Protein AF-A0A4Q6F5Z1-F1 (afdb_monomer_lite)

Radius of gyration: 18.16 Å; chains: 1; bounding box: 38×36×52 Å

pLDDT: mean 81.55, std 19.36, range [29.95, 94.88]

Structure (mmCIF, N/CA/C/O backbone):
data_AF-A0A4Q6F5Z1-F1
#
_entry.id   AF-A0A4Q6F5Z1-F1
#
loop_
_atom_site.group_PDB
_atom_site.id
_atom_site.type_symbol
_atom_site.label_atom_id
_atom_site.label_alt_id
_atom_site.label_comp_id
_atom_site.label_asym_id
_atom_site.label_entity_id
_atom_site.label_seq_id
_atom_site.pdbx_PDB_ins_code
_atom_site.Cartn_x
_atom_site.Cartn_y
_atom_site.Cartn_z
_atom_site.occupancy
_atom_site.B_iso_or_equiv
_atom_site.auth_seq_id
_atom_site.auth_comp_id
_atom_site.auth_asym_id
_atom_site.auth_atom_id
_atom_site.pdbx_PDB_model_num
ATOM 1 N N . PRO A 1 1 ? 4.877 19.427 0.731 1.00 39.88 1 PRO A N 1
ATOM 2 C CA . PRO A 1 1 ? 3.882 18.389 0.361 1.00 39.88 1 PRO A CA 1
ATOM 3 C C . PRO A 1 1 ? 4.449 16.994 0.656 1.00 39.88 1 PRO A C 1
ATOM 5 O O . PRO A 1 1 ? 5.358 16.555 -0.038 1.00 39.88 1 PRO A O 1
ATOM 8 N N . ARG A 1 2 ? 3.999 16.352 1.742 1.00 43.16 2 ARG A N 1
ATOM 9 C CA . ARG A 1 2 ? 4.424 14.985 2.076 1.00 43.16 2 ARG A CA 1
ATOM 10 C C . ARG A 1 2 ? 3.710 14.026 1.126 1.00 43.16 2 ARG A C 1
ATOM 12 O O . ARG A 1 2 ? 2.489 13.911 1.178 1.00 43.16 2 ARG A O 1
ATOM 19 N N . THR A 1 3 ? 4.476 13.442 0.215 1.00 54.09 3 THR A N 1
ATOM 20 C CA . THR A 1 3 ? 4.062 12.360 -0.678 1.00 54.09 3 THR A CA 1
ATOM 21 C C . THR A 1 3 ? 3.586 11.161 0.137 1.00 54.09 3 THR A C 1
ATOM 23 O O . THR A 1 3 ? 4.003 10.959 1.277 1.00 54.09 3 THR A O 1
ATOM 26 N N . VAL A 1 4 ? 2.684 10.371 -0.439 1.00 62.34 4 VAL A N 1
ATOM 27 C CA . VAL A 1 4 ? 2.289 9.072 0.123 1.00 62.34 4 VAL A CA 1
ATOM 28 C C . VAL A 1 4 ? 3.534 8.196 0.386 1.00 62.34 4 VAL A C 1
ATOM 30 O O . VAL A 1 4 ? 4.429 8.182 -0.462 1.00 62.34 4 VAL A O 1
ATOM 33 N N . PRO A 1 5 ? 3.598 7.418 1.488 1.00 80.69 5 PRO A N 1
ATOM 34 C CA . PRO A 1 5 ? 4.767 6.578 1.798 1.00 80.69 5 PRO A CA 1
ATOM 35 C C . PRO A 1 5 ? 5.076 5.488 0.758 1.00 80.69 5 PRO A C 1
ATOM 37 O O . PRO A 1 5 ? 6.146 4.894 0.788 1.00 80.69 5 PRO A O 1
ATOM 40 N N . ALA A 1 6 ? 4.163 5.225 -0.186 1.00 86.38 6 ALA A N 1
ATOM 41 C CA . ALA A 1 6 ? 4.327 4.191 -1.210 1.00 86.38 6 ALA A CA 1
ATOM 42 C C . ALA A 1 6 ? 5.624 4.361 -2.020 1.00 86.38 6 ALA A C 1
ATOM 44 O O . ALA A 1 6 ? 6.267 3.372 -2.357 1.00 86.38 6 ALA A O 1
ATOM 45 N N . GLY A 1 7 ? 6.035 5.607 -2.288 1.00 89.69 7 GLY A N 1
ATOM 46 C CA . GLY A 1 7 ? 7.296 5.886 -2.978 1.00 89.69 7 GLY A CA 1
ATOM 47 C C . GLY A 1 7 ? 8.529 5.499 -2.158 1.00 89.69 7 GLY A C 1
ATOM 48 O O . GLY A 1 7 ? 9.491 4.981 -2.714 1.00 89.69 7 GLY A O 1
ATOM 49 N N . GLU A 1 8 ? 8.492 5.688 -0.837 1.00 90.81 8 GLU A N 1
ATOM 50 C CA . GLU A 1 8 ? 9.583 5.283 0.057 1.00 90.81 8 GLU A CA 1
ATOM 51 C C . GLU A 1 8 ? 9.705 3.757 0.097 1.00 90.81 8 GLU A C 1
ATOM 53 O O . GLU A 1 8 ? 10.795 3.232 -0.109 1.00 90.81 8 GLU A O 1
ATOM 58 N N . TYR A 1 9 ? 8.588 3.037 0.244 1.00 93.19 9 TYR A N 1
ATOM 59 C CA . TYR A 1 9 ? 8.591 1.570 0.199 1.00 93.19 9 TYR A CA 1
ATOM 60 C C . TYR A 1 9 ? 9.053 1.022 -1.157 1.00 93.19 9 TYR A C 1
ATOM 62 O O . TYR A 1 9 ? 9.746 0.005 -1.203 1.00 93.19 9 TYR A O 1
ATOM 70 N N . ALA A 1 10 ? 8.716 1.697 -2.259 1.00 93.38 10 ALA A N 1
ATOM 71 C CA . ALA A 1 10 ? 9.215 1.342 -3.584 1.00 93.38 10 ALA A CA 1
ATOM 72 C C . ALA A 1 10 ? 10.741 1.490 -3.674 1.00 93.38 10 ALA A C 1
ATOM 74 O O . ALA A 1 10 ? 11.418 0.575 -4.139 1.00 93.38 10 ALA A O 1
ATOM 75 N N . ILE A 1 11 ? 11.292 2.603 -3.177 1.00 92.56 11 ILE A N 1
ATOM 76 C CA . ILE A 1 11 ? 12.742 2.836 -3.132 1.00 92.56 11 ILE A CA 1
ATOM 77 C C . ILE A 1 11 ? 13.429 1.813 -2.223 1.00 92.56 11 ILE A C 1
ATOM 79 O O . ILE A 1 11 ? 14.458 1.267 -2.617 1.00 92.56 11 ILE A O 1
ATOM 83 N N . GLU A 1 12 ? 12.873 1.514 -1.044 1.00 93.50 12 GLU A N 1
ATOM 84 C CA . GLU A 1 12 ? 13.399 0.475 -0.146 1.00 93.50 12 GLU A CA 1
ATOM 85 C C . GLU A 1 12 ? 13.450 -0.880 -0.866 1.00 93.50 12 GLU A C 1
ATOM 87 O O . GLU A 1 12 ? 14.507 -1.509 -0.911 1.00 93.50 12 GLU A O 1
ATOM 92 N N . SER A 1 13 ? 12.357 -1.250 -1.539 1.00 94.06 13 SER A N 1
ATOM 93 C CA . SER A 1 13 ? 12.249 -2.499 -2.301 1.00 94.06 13 SER A CA 1
ATOM 94 C C . SER A 1 13 ? 13.274 -2.591 -3.422 1.00 94.06 13 SER A C 1
ATOM 96 O O . SER A 1 13 ? 13.980 -3.591 -3.552 1.00 94.06 13 SER A O 1
ATOM 98 N N . LEU A 1 14 ? 13.392 -1.536 -4.227 1.00 94.38 14 LEU A N 1
ATOM 99 C CA . LEU A 1 14 ? 14.356 -1.484 -5.322 1.00 94.38 14 LEU A CA 1
ATOM 100 C C . LEU A 1 14 ? 15.798 -1.451 -4.814 1.00 94.38 14 LEU A C 1
ATOM 102 O O . LEU A 1 14 ? 16.684 -1.987 -5.474 1.00 94.38 14 LEU A O 1
ATOM 106 N N . SER A 1 15 ? 16.045 -0.850 -3.652 1.00 93.94 15 SER A N 1
ATOM 107 C CA . SER A 1 15 ? 17.371 -0.825 -3.030 1.00 93.94 15 SER A CA 1
ATOM 108 C C . SER A 1 15 ? 17.758 -2.199 -2.491 1.00 93.94 15 SER A C 1
ATOM 110 O O . SER A 1 15 ? 18.882 -2.638 -2.724 1.00 93.94 15 SER A O 1
ATOM 112 N N . HIS A 1 16 ? 16.824 -2.913 -1.853 1.00 94.19 16 HIS A N 1
ATOM 113 C CA . HIS A 1 16 ? 17.035 -4.294 -1.411 1.00 94.19 16 HIS A CA 1
ATOM 114 C C . HIS A 1 16 ? 17.356 -5.223 -2.591 1.00 94.19 16 HIS A C 1
ATOM 116 O O . HIS A 1 16 ? 18.247 -6.065 -2.507 1.00 94.19 16 HIS A O 1
ATOM 122 N N . LEU A 1 17 ? 16.692 -5.005 -3.729 1.00 92.94 17 LEU A N 1
ATOM 123 C CA . LEU A 1 17 ? 16.939 -5.728 -4.979 1.00 92.94 17 LEU A CA 1
ATOM 124 C C . LEU A 1 17 ? 18.156 -5.220 -5.774 1.00 92.94 17 LEU A C 1
ATOM 126 O O . LEU A 1 17 ? 18.421 -5.736 -6.854 1.00 92.94 17 LEU A O 1
ATOM 130 N N . GLN A 1 18 ? 18.886 -4.217 -5.274 1.00 94.88 18 GLN A N 1
ATOM 131 C CA . GLN A 1 18 ? 20.031 -3.588 -5.954 1.00 94.88 18 GLN A CA 1
ATOM 132 C C . GLN A 1 18 ? 19.695 -2.966 -7.327 1.00 94.88 18 GLN A C 1
ATOM 134 O O . GLN A 1 18 ? 20.570 -2.761 -8.164 1.00 94.88 18 GLN A O 1
ATOM 139 N N . LEU A 1 19 ? 18.427 -2.620 -7.557 1.00 94.19 19 LEU A N 1
ATOM 140 C CA . LEU A 1 19 ? 17.923 -2.027 -8.800 1.00 94.19 19 LEU A CA 1
ATOM 141 C C . LEU A 1 19 ? 17.760 -0.504 -8.726 1.00 94.19 19 LEU A C 1
ATOM 143 O O . LEU A 1 19 ? 17.599 0.138 -9.765 1.00 94.19 19 LEU A O 1
ATOM 147 N N . ASN A 1 20 ? 17.778 0.084 -7.524 1.00 92.38 20 ASN A N 1
ATOM 148 C CA . ASN A 1 20 ? 17.482 1.507 -7.335 1.00 92.38 20 ASN A CA 1
ATOM 149 C C . ASN A 1 20 ? 18.384 2.408 -8.185 1.00 92.38 20 ASN A C 1
ATOM 151 O O . ASN A 1 20 ? 17.874 3.210 -8.958 1.00 92.38 20 ASN A O 1
ATOM 155 N N . GLU A 1 21 ? 19.707 2.243 -8.102 1.00 92.69 21 GLU A N 1
ATOM 156 C CA . GLU A 1 21 ? 20.643 3.101 -8.842 1.00 92.69 21 GLU A CA 1
ATOM 157 C C . GLU A 1 21 ? 20.528 2.918 -10.362 1.00 92.69 21 GLU A C 1
ATOM 159 O O . GLU A 1 21 ? 20.595 3.894 -11.106 1.00 92.69 21 GLU A O 1
ATOM 164 N N . THR A 1 22 ? 20.261 1.697 -10.832 1.00 94.50 22 THR A N 1
ATOM 165 C CA . THR A 1 22 ? 20.069 1.402 -12.261 1.00 94.50 22 THR A CA 1
ATOM 166 C C . THR A 1 22 ? 18.793 2.029 -12.824 1.00 94.50 22 THR A C 1
ATOM 168 O O . THR A 1 22 ? 18.765 2.456 -13.978 1.00 94.50 22 THR A O 1
ATOM 171 N N . LEU A 1 23 ? 17.719 2.079 -12.031 1.00 93.19 23 LEU A N 1
ATOM 172 C CA . LEU A 1 23 ? 16.404 2.540 -12.486 1.00 93.19 23 LEU A CA 1
ATOM 173 C C . LEU A 1 23 ? 16.106 3.998 -12.131 1.00 93.19 23 LEU A C 1
ATOM 175 O O . LEU A 1 23 ? 15.158 4.563 -12.674 1.00 93.19 23 LEU A O 1
ATOM 179 N N . LYS A 1 24 ? 16.923 4.632 -11.286 1.00 91.19 24 LYS A N 1
ATOM 180 C CA . LYS A 1 24 ? 16.701 5.985 -10.756 1.00 91.19 24 LYS A CA 1
ATOM 181 C C . LYS A 1 24 ? 16.396 7.030 -11.824 1.00 91.19 24 LYS A C 1
ATOM 183 O O . LYS A 1 24 ? 15.488 7.837 -11.653 1.00 91.19 24 LYS A O 1
ATOM 188 N N . ALA A 1 25 ? 17.123 6.993 -12.941 1.00 94.06 25 ALA A N 1
ATOM 189 C CA . ALA A 1 25 ? 16.940 7.928 -14.052 1.00 94.06 25 ALA A CA 1
ATOM 190 C C . ALA A 1 25 ? 15.600 7.750 -14.795 1.00 94.06 25 ALA A C 1
ATOM 192 O O . ALA A 1 25 ? 15.191 8.639 -15.536 1.00 94.06 25 ALA A O 1
ATOM 193 N N . LYS A 1 26 ? 14.916 6.615 -14.602 1.00 94.12 26 LYS A N 1
ATOM 194 C CA . LYS A 1 26 ? 13.621 6.292 -15.217 1.00 94.12 26 LYS A CA 1
ATOM 195 C C . LYS A 1 26 ? 12.429 6.611 -14.310 1.00 94.12 26 LYS A C 1
ATOM 197 O O . LYS A 1 26 ? 11.287 6.430 -14.724 1.00 94.12 26 LYS A O 1
ATOM 202 N N . PHE A 1 27 ? 12.660 7.039 -13.069 1.00 92.56 27 PHE A N 1
ATOM 203 C CA . PHE A 1 27 ? 11.571 7.290 -12.130 1.00 92.56 27 PHE A CA 1
ATOM 204 C C . PHE A 1 27 ? 10.802 8.559 -12.485 1.00 92.56 27 PHE A C 1
ATOM 206 O O . PHE A 1 27 ? 11.356 9.654 -12.548 1.00 92.56 27 PHE A O 1
ATOM 213 N N . ILE A 1 28 ? 9.487 8.413 -12.615 1.00 93.00 28 ILE A N 1
ATOM 214 C CA . ILE A 1 28 ? 8.544 9.526 -12.645 1.00 93.00 28 ILE A CA 1
ATOM 215 C C . ILE A 1 28 ? 7.870 9.578 -11.276 1.00 93.00 28 ILE A C 1
ATOM 217 O O . ILE A 1 28 ? 7.098 8.691 -10.910 1.00 93.00 28 ILE A O 1
ATOM 221 N N . LEU A 1 29 ? 8.183 10.616 -10.497 1.00 91.75 29 LEU A N 1
ATOM 222 C CA . LEU A 1 29 ? 7.597 10.804 -9.173 1.00 91.75 29 LEU A CA 1
ATOM 223 C C . LEU A 1 29 ? 6.175 11.357 -9.297 1.00 91.75 29 LEU A C 1
ATOM 225 O O . LEU A 1 29 ? 5.931 12.368 -9.956 1.00 91.75 29 LEU A O 1
ATOM 229 N N . ALA A 1 30 ? 5.237 10.699 -8.625 1.00 90.69 30 ALA A N 1
ATOM 230 C CA . ALA A 1 30 ? 3.846 11.115 -8.531 1.00 90.69 30 ALA A CA 1
ATOM 231 C C . ALA A 1 30 ? 3.539 11.673 -7.134 1.00 90.69 30 ALA A C 1
ATOM 233 O O . ALA A 1 30 ? 4.197 11.345 -6.147 1.00 90.69 30 ALA A O 1
ATOM 234 N N . LYS A 1 31 ? 2.507 12.512 -7.037 1.00 89.12 31 LYS A N 1
ATOM 235 C CA . LYS A 1 31 ? 2.075 13.129 -5.776 1.00 89.12 31 LYS A CA 1
ATOM 236 C C . LYS A 1 31 ? 1.400 12.127 -4.828 1.00 89.12 31 LYS A C 1
ATOM 238 O O . LYS A 1 31 ? 1.505 12.263 -3.611 1.00 89.12 31 LYS A O 1
ATOM 243 N N . ASP A 1 32 ? 0.692 11.146 -5.390 1.00 90.19 32 ASP A N 1
ATOM 244 C CA . ASP A 1 32 ? -0.059 10.109 -4.686 1.00 90.19 32 ASP A CA 1
ATOM 245 C C . ASP A 1 32 ? -0.244 8.856 -5.564 1.00 90.19 32 ASP A C 1
ATOM 247 O O . ASP A 1 32 ? 0.034 8.872 -6.766 1.00 90.19 32 ASP A O 1
ATOM 251 N N . VAL A 1 33 ? -0.728 7.762 -4.963 1.00 91.00 33 VAL A N 1
ATOM 252 C CA . VAL A 1 33 ? -0.908 6.473 -5.653 1.00 91.00 33 VAL A CA 1
ATOM 253 C C . VAL A 1 33 ? -1.961 6.544 -6.766 1.00 91.00 33 VAL A C 1
ATOM 255 O O . VAL A 1 33 ? -1.853 5.851 -7.776 1.00 91.00 33 VAL A O 1
ATOM 258 N N . ARG A 1 34 ? -2.961 7.426 -6.652 1.00 90.81 34 ARG A N 1
ATOM 259 C CA . ARG A 1 34 ? -3.982 7.577 -7.701 1.00 90.81 34 ARG A CA 1
ATOM 260 C C . ARG A 1 34 ? -3.391 8.190 -8.961 1.00 90.81 34 ARG A C 1
ATOM 262 O O . ARG A 1 34 ? -3.788 7.812 -10.060 1.00 90.81 34 ARG A O 1
ATOM 269 N N . GLN A 1 35 ? -2.442 9.111 -8.817 1.00 92.50 35 GLN A N 1
ATOM 270 C CA . GLN A 1 35 ? -1.713 9.644 -9.961 1.00 92.50 35 GLN A CA 1
ATOM 271 C C . GLN A 1 35 ? -0.836 8.569 -10.618 1.00 92.50 35 GLN A C 1
ATOM 273 O O . GLN A 1 35 ? -0.821 8.499 -11.843 1.00 92.50 35 GLN A O 1
ATOM 278 N N . VAL A 1 36 ? -0.198 7.687 -9.837 1.00 94.38 36 VAL A N 1
ATOM 279 C CA . VAL A 1 36 ? 0.525 6.522 -10.389 1.00 94.38 36 VAL A CA 1
ATOM 280 C C . VAL A 1 36 ? -0.412 5.651 -11.228 1.00 94.38 36 VAL A C 1
ATOM 282 O O . VAL A 1 36 ? -0.114 5.370 -12.387 1.00 94.38 36 VAL A O 1
ATOM 285 N N . LEU A 1 37 ? -1.577 5.281 -10.684 1.00 94.12 37 LEU A N 1
ATOM 286 C CA . LEU A 1 37 ? -2.577 4.492 -11.410 1.00 94.12 37 LEU A CA 1
ATOM 287 C C . LEU A 1 37 ? -3.058 5.196 -12.686 1.00 94.12 37 LEU A C 1
ATOM 289 O O . LEU A 1 37 ? -3.200 4.549 -13.720 1.00 94.12 37 LEU A O 1
ATOM 293 N N . SER A 1 38 ? -3.251 6.518 -12.644 1.00 93.12 38 SER A N 1
ATOM 294 C CA . SER A 1 38 ? -3.613 7.295 -13.833 1.00 93.12 38 SER A CA 1
ATOM 295 C C . SER A 1 38 ? -2.530 7.254 -14.911 1.00 93.12 38 SER A C 1
ATOM 297 O O . SER A 1 38 ? -2.879 7.191 -16.087 1.00 93.12 38 SER A O 1
ATOM 299 N N . TYR A 1 39 ? -1.247 7.314 -14.546 1.00 94.44 39 TYR A N 1
ATOM 300 C CA . TYR A 1 39 ? -0.152 7.234 -15.515 1.00 94.44 39 TYR A CA 1
ATOM 301 C C . TYR A 1 39 ? -0.084 5.850 -16.160 1.00 94.44 39 TYR A C 1
ATOM 303 O O . TYR A 1 39 ? 0.010 5.748 -17.382 1.00 94.44 39 TYR A O 1
ATOM 311 N N . VAL A 1 40 ? -0.222 4.789 -15.357 1.00 94.62 40 VAL A N 1
ATOM 312 C CA . VAL A 1 40 ? -0.260 3.403 -15.852 1.00 94.62 40 VAL A CA 1
ATOM 313 C C . VAL A 1 40 ? -1.454 3.195 -16.786 1.00 94.62 40 VAL A C 1
ATOM 315 O O . VAL A 1 40 ? -1.291 2.701 -17.897 1.00 94.62 40 VAL A O 1
ATOM 318 N N . ALA A 1 41 ? -2.654 3.620 -16.381 1.00 91.69 41 ALA A N 1
ATOM 319 C CA . ALA A 1 41 ? -3.873 3.439 -17.172 1.00 91.69 41 ALA A CA 1
ATOM 320 C C . ALA A 1 41 ? -3.847 4.194 -18.514 1.00 91.69 41 ALA A C 1
ATOM 322 O O . ALA A 1 41 ? -4.505 3.781 -19.467 1.00 91.69 41 ALA A O 1
ATOM 323 N N . ARG A 1 42 ? -3.092 5.296 -18.595 1.00 92.69 42 ARG A N 1
ATOM 324 C CA . ARG A 1 42 ? -2.889 6.073 -19.828 1.00 92.69 42 ARG A CA 1
ATOM 325 C C . ARG A 1 42 ? -1.704 5.592 -20.666 1.00 92.69 42 ARG A C 1
ATOM 327 O O . ARG A 1 42 ? -1.495 6.126 -21.750 1.00 92.69 42 ARG A O 1
ATOM 334 N N . GLY A 1 43 ? -0.934 4.617 -20.181 1.00 92.50 43 GLY A N 1
ATOM 335 C CA . GLY A 1 43 ? 0.293 4.160 -20.834 1.00 92.50 43 GLY A CA 1
ATOM 336 C C . GLY A 1 43 ? 1.415 5.203 -20.832 1.00 92.50 43 GLY A C 1
ATOM 337 O O . GLY A 1 43 ? 2.333 5.105 -21.637 1.00 92.50 43 GLY A O 1
ATOM 338 N N . GLU A 1 44 ? 1.348 6.203 -19.947 1.00 94.19 44 GLU A N 1
ATOM 339 C CA . GLU A 1 44 ? 2.408 7.209 -19.779 1.00 94.19 44 GLU A CA 1
ATOM 340 C C . GLU A 1 44 ? 3.642 6.608 -19.080 1.00 94.19 44 GLU A C 1
ATOM 342 O O . GLU A 1 44 ? 4.751 7.119 -19.220 1.00 94.19 44 GLU A O 1
ATOM 347 N N . VAL A 1 45 ? 3.450 5.510 -18.339 1.00 94.69 45 VAL A N 1
ATOM 348 C CA . VAL A 1 45 ? 4.511 4.713 -17.711 1.00 94.69 45 VAL A CA 1
ATOM 349 C C . VAL A 1 45 ? 4.266 3.224 -17.931 1.00 94.69 45 VAL A C 1
ATOM 351 O O . VAL A 1 45 ? 3.120 2.778 -17.993 1.00 94.69 45 VAL A O 1
ATOM 354 N N . GLU A 1 46 ? 5.343 2.442 -17.999 1.00 93.50 46 GLU A N 1
ATOM 355 C CA . GLU A 1 46 ? 5.271 0.987 -18.196 1.00 93.50 46 GLU A CA 1
ATOM 356 C C . GLU A 1 46 ? 4.783 0.242 -16.942 1.00 93.50 46 GLU A C 1
ATOM 358 O O . GLU A 1 46 ? 4.087 -0.768 -17.040 1.00 93.50 46 GLU A O 1
ATOM 363 N N . ALA A 1 47 ? 5.145 0.735 -15.754 1.00 94.38 47 ALA A N 1
ATOM 364 C CA . ALA A 1 47 ? 4.769 0.156 -14.469 1.00 94.38 47 ALA A CA 1
ATOM 365 C C . ALA A 1 47 ? 4.747 1.226 -13.369 1.00 94.38 47 ALA A C 1
ATOM 367 O O . ALA A 1 47 ? 5.393 2.269 -13.479 1.00 94.38 47 ALA A O 1
ATOM 368 N N . GLY A 1 48 ? 4.015 0.952 -12.289 1.00 94.50 48 GLY A N 1
ATOM 369 C CA . GLY A 1 48 ? 3.902 1.843 -11.141 1.00 94.50 48 GLY A CA 1
ATOM 370 C C . GLY A 1 48 ? 3.809 1.073 -9.828 1.00 94.50 48 GLY A C 1
ATOM 371 O O . GLY A 1 48 ? 3.241 -0.015 -9.776 1.00 94.50 48 GLY A O 1
ATOM 372 N N . PHE A 1 49 ? 4.360 1.657 -8.766 1.00 94.56 49 PHE A N 1
ATOM 373 C CA . PHE A 1 49 ? 4.289 1.115 -7.411 1.00 94.56 49 PHE A CA 1
ATOM 374 C C . PHE A 1 49 ? 3.053 1.654 -6.691 1.00 94.56 49 PHE A C 1
ATOM 376 O O . PHE A 1 49 ? 2.877 2.868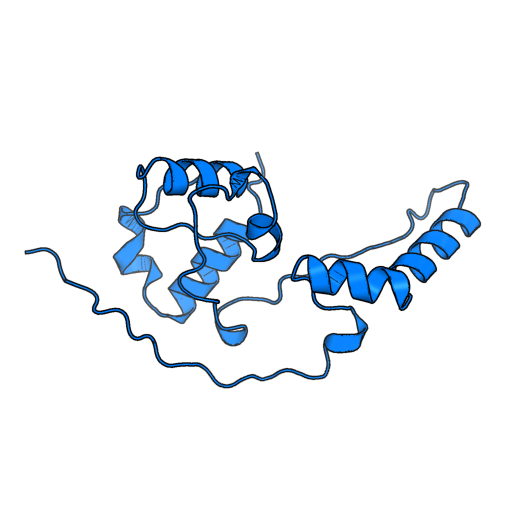 -6.567 1.00 94.56 49 PHE A O 1
ATOM 383 N N . VAL A 1 50 ? 2.197 0.749 -6.221 1.00 94.19 50 VAL A N 1
ATOM 384 C CA . VAL A 1 50 ? 0.911 1.055 -5.577 1.00 94.19 50 VAL A CA 1
ATOM 385 C C . VAL A 1 50 ? 0.671 0.089 -4.417 1.00 94.19 50 VAL A C 1
ATOM 387 O O . VAL A 1 50 ? 1.290 -0.977 -4.373 1.00 94.19 50 VAL A O 1
ATOM 390 N N . TYR A 1 51 ? -0.232 0.411 -3.487 1.00 92.12 51 TYR A N 1
ATOM 391 C CA . TYR A 1 51 ? -0.682 -0.599 -2.530 1.00 92.12 51 TYR A CA 1
ATOM 392 C C . TYR A 1 51 ? -1.721 -1.514 -3.174 1.00 92.12 51 TYR A C 1
ATOM 394 O O . TYR A 1 51 ? -2.520 -1.094 -4.009 1.00 92.12 51 TYR A O 1
ATOM 402 N N . LYS A 1 52 ? -1.774 -2.768 -2.721 1.00 90.19 52 LYS A N 1
ATOM 403 C CA . LYS A 1 52 ? -2.780 -3.735 -3.179 1.00 90.19 52 LYS A CA 1
ATOM 404 C C . LYS A 1 52 ? -4.212 -3.234 -2.977 1.00 90.19 52 LYS A C 1
ATOM 406 O O . LYS A 1 52 ? -5.057 -3.442 -3.836 1.00 90.19 52 LYS A O 1
ATOM 411 N N . SER A 1 53 ? -4.468 -2.524 -1.881 1.00 88.25 53 SER A N 1
ATOM 412 C CA . SER A 1 53 ? -5.771 -1.919 -1.591 1.00 88.25 53 SER A CA 1
ATOM 413 C C . SER A 1 53 ? -6.176 -0.833 -2.591 1.00 88.25 53 SER A C 1
ATOM 415 O O . SER A 1 53 ? -7.368 -0.648 -2.834 1.00 88.25 53 SER A O 1
ATOM 417 N N . ASP A 1 54 ? -5.218 -0.145 -3.220 1.00 89.81 54 ASP A N 1
ATOM 418 C CA . ASP A 1 54 ? -5.509 0.876 -4.231 1.00 89.81 54 ASP A CA 1
ATOM 419 C C . ASP A 1 54 ? -6.032 0.261 -5.538 1.00 89.81 54 ASP A C 1
ATOM 421 O O . ASP A 1 54 ? -6.757 0.928 -6.283 1.00 89.81 54 ASP A O 1
ATOM 425 N N . MET A 1 55 ? -5.740 -1.022 -5.783 1.00 90.50 55 MET A N 1
ATOM 426 C CA . MET A 1 55 ? -6.224 -1.762 -6.953 1.00 90.50 55 MET A CA 1
ATOM 427 C C . MET A 1 55 ? -7.729 -2.057 -6.909 1.00 90.50 55 MET A C 1
ATOM 429 O O . MET A 1 55 ? -8.330 -2.303 -7.949 1.00 90.50 55 MET A O 1
ATOM 433 N N . GLU A 1 56 ? -8.357 -1.955 -5.736 1.00 86.44 56 GLU A N 1
ATOM 434 C CA . GLU A 1 56 ? -9.815 -2.069 -5.570 1.00 86.44 56 GLU A CA 1
ATOM 435 C C . GLU A 1 56 ? -10.551 -0.749 -5.867 1.00 86.44 56 GLU A C 1
ATOM 437 O O . GLU A 1 56 ? -11.783 -0.681 -5.852 1.00 86.44 56 GLU A O 1
ATOM 442 N N . SER A 1 57 ? -9.814 0.340 -6.105 1.00 85.00 57 SER A N 1
ATOM 443 C CA . SER A 1 57 ? -10.398 1.651 -6.374 1.00 85.00 57 SER A CA 1
ATOM 444 C C . SER A 1 57 ? -10.763 1.832 -7.850 1.00 85.00 57 SER A C 1
ATOM 446 O O . SER A 1 57 ? -10.149 1.262 -8.748 1.00 85.00 57 SER A O 1
ATOM 448 N N . ALA A 1 58 ? -11.710 2.733 -8.134 1.00 84.38 58 ALA A N 1
ATOM 449 C CA . ALA A 1 58 ? -12.057 3.098 -9.511 1.00 84.38 58 ALA A CA 1
ATOM 450 C C . ALA A 1 58 ? -10.862 3.661 -10.310 1.00 84.38 58 ALA A C 1
ATOM 452 O O . ALA A 1 58 ? -10.858 3.585 -11.538 1.00 84.38 58 ALA A O 1
ATOM 453 N N . ALA A 1 59 ? -9.846 4.203 -9.624 1.00 83.69 59 ALA A N 1
ATOM 454 C CA . ALA A 1 59 ? -8.632 4.717 -10.253 1.00 83.69 59 ALA A CA 1
ATOM 455 C C . ALA A 1 59 ? -7.771 3.605 -10.872 1.00 83.69 59 ALA A C 1
ATOM 457 O O . ALA A 1 59 ? -6.984 3.890 -11.767 1.00 83.69 59 ALA A O 1
ATOM 458 N N . ALA A 1 60 ? -7.940 2.352 -10.442 1.00 87.88 60 ALA A N 1
ATOM 459 C CA . ALA A 1 60 ? -7.211 1.208 -10.976 1.00 87.88 60 ALA A CA 1
ATOM 460 C C . ALA A 1 60 ? -7.817 0.642 -12.269 1.00 87.88 60 ALA A C 1
ATOM 462 O O . ALA A 1 60 ? -7.289 -0.316 -12.835 1.00 87.88 60 ALA A O 1
ATOM 463 N N . LYS A 1 61 ? -8.920 1.215 -12.771 1.00 89.62 61 LYS A N 1
ATOM 464 C CA . LYS A 1 61 ? -9.527 0.781 -14.032 1.00 89.62 61 LYS A CA 1
ATOM 465 C C . LYS A 1 61 ? -8.522 0.942 -15.179 1.00 89.62 61 LYS A C 1
ATOM 467 O O . LYS A 1 61 ? -8.127 2.055 -15.507 1.00 89.62 61 LYS A O 1
ATOM 472 N N . GLY A 1 62 ? -8.157 -0.173 -15.809 1.00 87.38 62 GLY A N 1
ATOM 473 C CA . GLY A 1 62 ? -7.147 -0.209 -16.875 1.00 87.38 62 GLY A CA 1
ATOM 474 C C . GLY A 1 62 ? -5.729 -0.531 -16.392 1.00 87.38 62 GLY A C 1
ATOM 475 O O . GLY A 1 62 ? -4.836 -0.668 -17.220 1.00 87.38 62 GLY A O 1
ATOM 476 N N . ALA A 1 63 ? -5.524 -0.713 -15.087 1.00 92.50 63 ALA A N 1
ATOM 477 C CA . ALA A 1 63 ? -4.302 -1.261 -14.512 1.00 92.50 63 ALA A CA 1
ATOM 478 C C . ALA A 1 63 ? -4.520 -2.719 -14.072 1.00 92.50 63 ALA A C 1
ATOM 480 O O . ALA A 1 63 ? -5.643 -3.152 -13.805 1.00 92.50 63 ALA A O 1
ATOM 481 N N . LYS A 1 64 ? -3.432 -3.484 -13.976 1.00 93.38 64 LYS A N 1
ATOM 482 C CA . LYS A 1 64 ? -3.425 -4.845 -13.424 1.00 93.38 64 LYS A CA 1
ATOM 483 C C . LYS A 1 64 ? -2.194 -5.046 -12.550 1.00 93.38 64 LYS A C 1
ATOM 485 O O . LYS A 1 64 ? -1.152 -4.451 -12.813 1.00 93.38 64 LYS A O 1
ATOM 490 N N . ILE A 1 65 ? -2.314 -5.907 -11.545 1.00 92.50 65 ILE A N 1
ATOM 491 C CA . ILE A 1 65 ? -1.167 -6.338 -10.742 1.00 92.50 65 ILE A CA 1
ATOM 492 C C . ILE A 1 65 ? -0.317 -7.270 -11.609 1.00 92.50 65 ILE A C 1
ATOM 494 O O . ILE A 1 65 ? -0.844 -8.225 -12.182 1.00 92.50 65 ILE A O 1
ATOM 498 N N . ILE A 1 66 ? 0.976 -6.971 -11.723 1.00 94.12 66 ILE A N 1
ATOM 499 C CA . ILE A 1 66 ? 1.949 -7.820 -12.427 1.00 94.12 66 ILE A CA 1
ATOM 500 C C . ILE A 1 66 ? 2.880 -8.566 -11.470 1.00 94.12 66 ILE A C 1
ATOM 502 O O . ILE A 1 66 ? 3.382 -9.615 -11.847 1.00 94.12 66 ILE A O 1
ATOM 506 N N . GLU A 1 67 ? 3.081 -8.042 -10.257 1.00 91.56 67 GLU A N 1
ATOM 507 C CA . GLU A 1 67 ? 3.964 -8.601 -9.232 1.00 91.56 67 GLU A CA 1
ATOM 508 C C . GLU A 1 67 ? 3.521 -8.094 -7.847 1.00 91.56 67 GLU A C 1
ATOM 510 O O . GLU A 1 67 ? 3.163 -6.920 -7.708 1.00 91.56 67 GLU A O 1
ATOM 515 N N . ASP A 1 68 ? 3.558 -8.962 -6.832 1.00 91.50 68 ASP A N 1
ATOM 516 C CA . ASP A 1 68 ? 3.455 -8.577 -5.418 1.00 91.50 68 ASP A CA 1
ATOM 517 C C . ASP A 1 68 ? 4.883 -8.457 -4.854 1.00 91.50 68 ASP A C 1
ATOM 519 O O . ASP A 1 68 ? 5.700 -9.356 -5.036 1.00 91.50 68 ASP A O 1
ATOM 523 N N . ILE A 1 69 ? 5.206 -7.367 -4.151 1.00 90.94 69 ILE A N 1
ATOM 524 C CA . ILE A 1 69 ? 6.556 -7.188 -3.596 1.00 90.94 69 ILE A CA 1
ATOM 525 C C . ILE A 1 69 ? 6.727 -8.054 -2.336 1.00 90.94 69 ILE A C 1
ATOM 527 O O . ILE A 1 69 ? 5.913 -7.939 -1.412 1.00 90.94 69 ILE A O 1
ATOM 531 N N . PRO A 1 70 ? 7.785 -8.887 -2.259 1.00 88.31 70 PRO A N 1
ATOM 532 C CA . PRO A 1 70 ? 8.096 -9.654 -1.058 1.00 88.31 70 PRO A CA 1
ATOM 533 C C . PRO A 1 70 ? 8.306 -8.763 0.173 1.00 88.31 70 PRO A C 1
ATOM 535 O O . PRO A 1 70 ? 8.923 -7.699 0.095 1.00 88.31 70 PRO A O 1
ATOM 538 N N . ARG A 1 71 ? 7.807 -9.208 1.333 1.00 86.75 71 ARG A N 1
ATOM 539 C CA . ARG A 1 71 ? 7.780 -8.412 2.576 1.00 86.75 71 ARG A CA 1
ATOM 540 C C . ARG A 1 71 ? 9.180 -8.093 3.096 1.00 86.75 71 ARG A C 1
ATOM 542 O O . ARG A 1 71 ? 9.359 -7.100 3.783 1.00 86.75 71 ARG A O 1
ATOM 549 N N . GLU A 1 72 ? 10.147 -8.946 2.807 1.00 89.00 72 GLU A N 1
ATOM 550 C CA . GLU A 1 72 ? 11.553 -8.784 3.160 1.00 89.00 72 GLU A CA 1
ATOM 551 C C . GLU A 1 72 ? 12.218 -7.611 2.430 1.00 89.00 72 GLU A C 1
ATOM 553 O O . GLU A 1 72 ? 13.207 -7.076 2.922 1.00 89.00 72 GLU A O 1
ATOM 558 N N . ASN A 1 73 ? 11.654 -7.165 1.302 1.00 90.81 73 ASN A N 1
ATOM 559 C CA . ASN A 1 73 ? 12.259 -6.117 0.486 1.00 90.81 73 ASN A CA 1
ATOM 560 C C . ASN A 1 73 ? 11.989 -4.704 1.025 1.00 90.81 73 ASN A C 1
ATOM 562 O O . ASN A 1 73 ? 12.647 -3.759 0.604 1.00 90.81 73 ASN A O 1
ATOM 566 N N . HIS A 1 74 ? 11.042 -4.526 1.946 1.00 90.94 74 HIS A N 1
ATOM 567 C CA . HIS A 1 74 ? 10.713 -3.214 2.498 1.00 90.94 74 HIS A CA 1
ATOM 568 C C . HIS A 1 74 ? 10.253 -3.307 3.949 1.00 90.94 74 HIS A C 1
ATOM 570 O O . HIS A 1 74 ? 9.866 -4.366 4.448 1.00 90.94 74 HIS A O 1
ATOM 576 N N . LYS A 1 75 ? 10.239 -2.176 4.658 1.00 89.31 75 LYS A N 1
ATOM 577 C CA . LYS A 1 75 ? 9.664 -2.152 6.007 1.00 89.31 75 LYS A CA 1
ATOM 578 C C . LYS A 1 75 ? 8.174 -2.521 5.976 1.00 89.31 75 LYS A C 1
ATOM 580 O O . LYS A 1 75 ? 7.484 -2.223 4.998 1.00 89.31 75 LYS A O 1
ATOM 585 N N . PRO A 1 76 ? 7.633 -3.123 7.051 1.00 88.31 76 PRO A N 1
ATOM 586 C CA . PRO A 1 76 ? 6.205 -3.392 7.144 1.00 88.31 76 PRO A CA 1
ATOM 587 C C . PRO A 1 76 ? 5.363 -2.134 6.883 1.00 88.31 76 PRO A C 1
ATOM 589 O O . PRO A 1 76 ? 5.620 -1.069 7.445 1.00 88.31 76 PRO A O 1
ATOM 592 N N . ILE A 1 77 ? 4.341 -2.277 6.038 1.00 88.06 77 ILE A N 1
ATOM 593 C CA . ILE A 1 77 ? 3.360 -1.224 5.770 1.00 88.06 77 ILE A CA 1
ATOM 594 C C . ILE A 1 77 ? 2.284 -1.324 6.854 1.00 88.06 77 ILE A C 1
ATOM 596 O O . ILE A 1 77 ? 1.469 -2.250 6.846 1.00 88.06 77 ILE A O 1
ATOM 600 N N . GLU A 1 78 ? 2.312 -0.406 7.820 1.00 86.88 78 GLU A N 1
ATOM 601 C CA . GLU A 1 78 ? 1.456 -0.450 9.009 1.00 86.88 78 GLU A CA 1
ATOM 602 C C . GLU A 1 78 ? 0.541 0.775 9.101 1.00 86.88 78 GLU A C 1
ATOM 604 O O . GLU A 1 78 ? 0.981 1.917 8.982 1.00 86.88 78 GLU A O 1
ATOM 609 N N . TYR A 1 79 ? -0.746 0.526 9.358 1.00 83.69 79 TYR A N 1
ATOM 610 C CA . TYR A 1 79 ? -1.756 1.559 9.578 1.00 83.69 79 TYR A CA 1
ATOM 611 C C . TYR A 1 79 ? -2.246 1.478 11.024 1.00 83.69 79 TYR A C 1
ATOM 613 O O . TYR A 1 79 ? -2.864 0.490 11.423 1.00 83.69 79 TYR A O 1
ATOM 621 N N . PHE A 1 80 ? -1.955 2.510 11.815 1.00 85.44 80 PHE A N 1
ATOM 622 C CA . PHE A 1 80 ? -2.308 2.567 13.234 1.00 85.44 80 PHE A CA 1
ATOM 623 C C . PHE A 1 80 ? -3.647 3.278 13.450 1.00 85.44 80 PHE A C 1
ATOM 625 O O . PHE A 1 80 ? -3.915 4.322 12.855 1.00 85.44 80 PHE A O 1
ATOM 632 N N . LEU A 1 81 ? -4.470 2.727 14.343 1.00 84.94 81 LEU A N 1
ATOM 633 C CA . LEU A 1 81 ? -5.732 3.311 14.791 1.00 84.94 81 LEU A CA 1
ATOM 634 C C . LEU A 1 81 ? -5.638 3.580 16.294 1.00 84.94 81 LEU A C 1
ATOM 636 O O . LEU A 1 81 ? -5.374 2.663 17.065 1.00 84.94 81 LEU A O 1
ATOM 640 N N . SER A 1 82 ? -5.885 4.824 16.706 1.00 86.56 82 SER A N 1
ATOM 641 C CA . SER A 1 82 ? -5.809 5.234 18.112 1.00 86.56 82 SER A CA 1
ATOM 642 C C . SER A 1 82 ? -6.917 6.219 18.461 1.00 86.56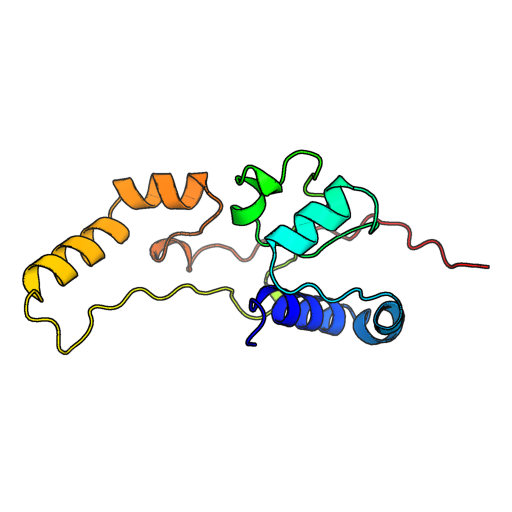 82 SER A C 1
ATOM 644 O O . SER A 1 82 ? -7.288 7.076 17.656 1.00 86.56 82 SER A O 1
ATOM 646 N N . ALA A 1 83 ? -7.430 6.133 19.688 1.00 90.50 83 ALA A N 1
ATOM 647 C CA . ALA A 1 83 ? -8.331 7.143 20.226 1.00 90.50 83 ALA A CA 1
ATOM 648 C C . ALA A 1 83 ? -7.540 8.416 20.560 1.00 90.50 83 ALA A C 1
ATOM 650 O O . ALA A 1 83 ? -6.474 8.359 21.170 1.00 90.50 83 ALA A O 1
ATOM 651 N N . ILE A 1 84 ? -8.075 9.580 20.186 1.00 92.19 84 ILE A N 1
ATOM 652 C CA . ILE A 1 84 ? -7.459 10.866 20.528 1.00 92.19 84 ILE A CA 1
ATOM 653 C C . ILE A 1 84 ? -7.639 11.107 22.030 1.00 92.19 84 ILE A C 1
ATOM 655 O O . ILE A 1 84 ? -8.772 11.165 22.516 1.00 92.19 84 ILE A O 1
ATOM 659 N N . ALA A 1 85 ? -6.534 11.296 22.756 1.00 88.19 85 ALA A N 1
ATOM 660 C CA . ALA A 1 85 ? -6.532 11.454 24.214 1.00 88.19 85 ALA A CA 1
ATOM 661 C C . ALA A 1 85 ? -7.470 12.575 24.708 1.00 88.19 85 ALA A C 1
ATOM 663 O O . ALA A 1 85 ? -8.180 12.401 25.691 1.00 88.19 85 ALA A O 1
ATOM 664 N N . GLY A 1 86 ? -7.543 13.696 23.983 1.00 90.94 86 GLY A N 1
ATOM 665 C CA . GLY A 1 86 ? -8.412 14.834 24.314 1.00 90.94 86 GLY A CA 1
ATOM 666 C C . GLY A 1 86 ? -9.884 14.692 23.902 1.00 90.94 86 GLY A C 1
ATOM 667 O O . GLY A 1 86 ? -10.648 15.648 24.034 1.00 90.94 86 GLY A O 1
ATOM 668 N N . SER A 1 87 ? -10.312 13.549 23.357 1.00 90.62 87 SER A N 1
ATOM 669 C CA . SER A 1 87 ? -11.701 13.381 22.918 1.00 90.62 87 SER A CA 1
ATOM 670 C C . SER A 1 87 ? -12.661 13.379 24.108 1.00 90.62 87 SER A C 1
ATOM 672 O O . SER A 1 87 ? -12.491 12.616 25.055 1.00 90.62 87 SER A O 1
ATOM 674 N N . LYS A 1 88 ? -13.739 14.167 24.019 1.00 94.31 88 LYS A N 1
ATOM 675 C CA . LYS A 1 88 ? -14.862 14.129 24.976 1.00 94.31 88 LYS A CA 1
ATOM 676 C C . LYS A 1 88 ? -15.733 12.873 24.829 1.00 94.31 88 LYS A C 1
ATOM 678 O O . LYS A 1 88 ? -16.663 12.675 25.598 1.00 94.31 88 LYS A O 1
ATOM 683 N N . GLN A 1 89 ? -15.468 12.042 23.820 1.00 94.75 89 GLN A N 1
ATOM 684 C CA . GLN A 1 89 ? -16.251 10.851 23.484 1.00 94.75 89 GLN A CA 1
ATOM 685 C C . GLN A 1 89 ? -15.394 9.578 23.574 1.00 94.75 89 GLN A C 1
ATOM 687 O O . GLN A 1 89 ? -15.427 8.742 22.669 1.00 94.75 89 GLN A O 1
ATOM 692 N N . GLN A 1 90 ? -14.615 9.432 24.654 1.00 93.12 90 GLN A N 1
ATOM 693 C CA . GLN A 1 90 ? -13.703 8.294 24.859 1.00 93.12 90 GLN A CA 1
ATOM 694 C C . GLN A 1 90 ? -14.405 6.940 24.709 1.00 93.12 90 GLN A C 1
ATOM 696 O O . GLN A 1 90 ? -13.903 6.060 24.013 1.00 93.12 90 GLN A O 1
ATOM 701 N N . ASP A 1 91 ? -15.601 6.784 25.278 1.00 94.19 91 ASP A N 1
ATOM 702 C CA . ASP A 1 91 ? -16.328 5.511 25.222 1.00 94.19 91 ASP A CA 1
ATOM 703 C C . ASP A 1 91 ? -16.768 5.146 23.803 1.00 94.19 91 ASP A C 1
ATOM 705 O O . ASP A 1 91 ? -16.714 3.981 23.409 1.00 94.19 91 ASP A O 1
ATOM 709 N N . LYS A 1 92 ? -17.170 6.137 22.999 1.00 93.94 92 LYS A N 1
ATOM 710 C CA . LYS A 1 92 ? -17.514 5.910 21.588 1.00 93.94 92 LYS A CA 1
ATOM 711 C C . LYS A 1 92 ? -16.270 5.585 20.765 1.00 93.94 92 LYS A C 1
ATOM 713 O O . LYS A 1 92 ? -16.329 4.693 19.925 1.00 93.94 92 LYS A O 1
ATOM 718 N N . ALA A 1 93 ? -15.149 6.257 21.036 1.00 92.88 93 ALA A N 1
ATOM 719 C CA . ALA A 1 93 ? -13.876 5.969 20.383 1.00 92.88 93 ALA A CA 1
ATOM 720 C C . ALA A 1 93 ? -13.405 4.535 20.680 1.00 92.88 93 ALA A C 1
ATOM 722 O O . ALA A 1 93 ? -13.081 3.801 19.751 1.00 92.88 93 ALA A O 1
ATOM 723 N N . LYS A 1 94 ? -13.462 4.096 21.945 1.00 91.25 94 LYS A N 1
ATOM 724 C CA . LYS A 1 94 ? -13.144 2.713 22.340 1.00 91.25 94 LYS A CA 1
ATOM 725 C C . LYS A 1 94 ? -14.047 1.695 21.642 1.00 91.25 94 LYS A C 1
ATOM 727 O O . LYS A 1 94 ? -13.540 0.741 21.064 1.00 91.25 94 LYS A O 1
ATOM 732 N N . LYS A 1 95 ? -15.366 1.928 21.619 1.00 93.62 95 LYS A N 1
ATOM 733 C CA . LYS A 1 95 ? -16.319 1.054 20.905 1.00 93.62 95 LYS A CA 1
ATOM 734 C C . LYS A 1 95 ? -16.000 0.942 19.411 1.00 93.62 95 LYS A C 1
ATOM 736 O O . LYS A 1 95 ? -16.114 -0.142 18.847 1.00 93.62 95 LYS A O 1
ATOM 741 N N . LEU A 1 96 ? -15.592 2.043 18.779 1.00 92.81 96 LEU A N 1
ATOM 742 C CA . LEU A 1 96 ? -15.196 2.053 17.373 1.00 92.81 96 LEU A CA 1
ATOM 743 C C . LEU A 1 96 ? -13.891 1.276 17.133 1.00 92.81 96 LEU A C 1
ATOM 745 O O . LEU A 1 96 ? -13.817 0.508 16.178 1.00 92.81 96 LEU A O 1
ATOM 749 N N . LEU A 1 97 ? -12.890 1.427 18.005 1.00 91.06 97 LEU A N 1
ATOM 750 C CA . LEU A 1 97 ? -11.649 0.647 17.921 1.00 91.06 97 LEU A CA 1
ATOM 751 C C . LEU A 1 97 ? -11.928 -0.855 18.047 1.00 91.06 97 LEU A C 1
ATOM 753 O O . LEU A 1 97 ? -11.522 -1.622 17.178 1.00 91.06 97 LEU A O 1
ATOM 757 N N . SER A 1 98 ? -12.724 -1.264 19.040 1.00 90.81 98 SER A N 1
ATOM 758 C CA . SER A 1 98 ? -13.127 -2.668 19.197 1.00 90.81 98 SER A CA 1
ATOM 759 C C . SER A 1 98 ? -13.907 -3.198 17.990 1.00 90.81 98 SER A C 1
ATOM 761 O O . SER A 1 98 ? -13.794 -4.371 17.644 1.00 90.81 98 SER A O 1
ATOM 763 N N . TYR A 1 99 ? -14.691 -2.349 17.316 1.00 91.06 99 TYR A N 1
ATOM 764 C CA . TYR A 1 99 ? -15.357 -2.732 16.072 1.00 91.06 99 TYR A CA 1
ATOM 765 C C . TYR A 1 99 ? -14.352 -3.020 14.948 1.00 91.06 99 TYR A C 1
ATOM 767 O O . TYR A 1 99 ? -14.504 -4.027 14.255 1.00 91.06 99 TYR A O 1
ATOM 775 N N . PHE A 1 100 ? -13.320 -2.184 14.784 1.00 89.62 100 PHE A N 1
ATOM 776 C CA . PHE A 1 100 ? -12.282 -2.380 13.764 1.00 89.62 100 PHE A CA 1
ATOM 777 C C . PHE A 1 100 ? -11.420 -3.629 13.988 1.00 89.62 100 PHE A C 1
ATOM 779 O O . PHE A 1 100 ? -10.918 -4.195 13.015 1.00 89.62 100 PHE A O 1
ATOM 786 N N . GLU A 1 101 ? -11.291 -4.077 15.237 1.00 86.44 101 GLU A N 1
ATOM 787 C CA . GLU A 1 101 ? -10.611 -5.324 15.618 1.00 86.44 101 GLU A CA 1
ATOM 788 C C . GLU A 1 101 ? -11.520 -6.563 15.525 1.00 86.44 101 GLU A C 1
ATOM 790 O O . GLU A 1 101 ? -11.046 -7.698 15.571 1.00 86.44 101 GLU A O 1
ATOM 795 N N . GLY A 1 102 ? -12.832 -6.366 15.376 1.00 89.44 102 GLY A N 1
ATOM 796 C CA . GLY A 1 102 ? -13.816 -7.439 15.354 1.00 89.44 102 GLY A CA 1
ATOM 797 C C . GLY A 1 102 ? -13.872 -8.234 14.037 1.00 89.44 102 GLY A C 1
ATOM 798 O O . GLY A 1 102 ? -13.409 -7.783 12.984 1.00 89.44 102 GLY A O 1
ATOM 799 N N . PRO A 1 103 ? -14.541 -9.404 14.041 1.00 89.75 103 PRO A N 1
ATOM 800 C CA . PRO A 1 103 ? -14.609 -10.302 12.883 1.00 89.75 103 PRO A CA 1
ATOM 801 C C . PRO A 1 103 ? -15.312 -9.681 11.666 1.00 89.75 103 PRO A C 1
ATOM 803 O O .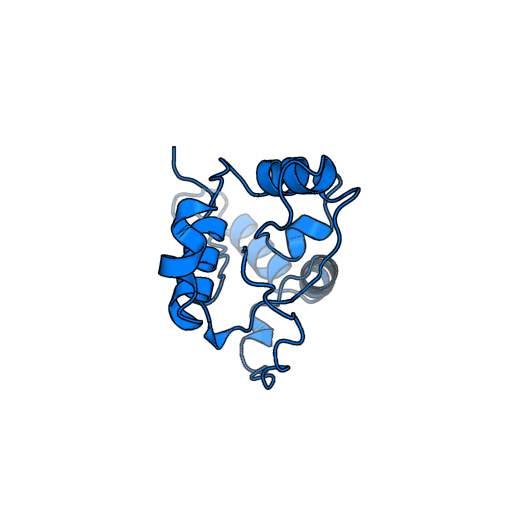 PRO A 1 103 ? -14.961 -9.981 10.529 1.00 89.75 103 PRO A O 1
ATOM 806 N N . LYS A 1 104 ? -16.280 -8.778 11.879 1.00 90.56 104 LYS A N 1
ATOM 807 C CA . LYS A 1 104 ? -16.961 -8.072 10.780 1.00 90.56 104 LYS A CA 1
ATOM 808 C C . LYS A 1 104 ? -16.005 -7.152 10.022 1.00 90.56 104 LYS A C 1
ATOM 810 O O . LYS A 1 104 ? -16.005 -7.149 8.794 1.00 90.56 104 LYS A O 1
ATOM 815 N N . ALA A 1 105 ? -15.178 -6.402 10.748 1.00 90.75 105 ALA A N 1
ATOM 816 C CA . ALA A 1 105 ? -14.169 -5.548 10.144 1.00 90.75 105 ALA A CA 1
ATOM 817 C C . ALA A 1 105 ? -13.063 -6.382 9.484 1.00 90.75 105 ALA A C 1
ATOM 819 O O . ALA A 1 105 ? -12.671 -6.065 8.368 1.00 90.75 105 ALA A O 1
ATOM 820 N N . ALA A 1 106 ? -12.646 -7.498 10.096 1.00 88.62 106 ALA A N 1
ATOM 821 C CA . ALA A 1 106 ? -11.675 -8.433 9.520 1.00 88.62 106 ALA A CA 1
ATOM 822 C C . ALA A 1 106 ? -12.026 -8.887 8.093 1.00 88.62 106 ALA A C 1
ATOM 824 O O . ALA A 1 106 ? -11.158 -8.899 7.221 1.00 88.62 106 ALA A O 1
ATOM 825 N N . VAL A 1 107 ? -13.295 -9.212 7.831 1.00 90.69 107 VAL A N 1
ATOM 826 C CA . VAL A 1 107 ? -13.760 -9.587 6.483 1.00 90.69 107 VAL A CA 1
ATOM 827 C C . VAL A 1 107 ? -13.590 -8.431 5.492 1.00 90.69 107 VAL A C 1
ATOM 829 O O . VAL A 1 107 ? -13.154 -8.646 4.362 1.00 90.69 107 VAL A O 1
ATOM 832 N N . ILE A 1 108 ? -13.897 -7.202 5.913 1.00 89.50 108 ILE A N 1
ATOM 833 C CA . ILE A 1 108 ? -13.766 -6.002 5.077 1.00 89.50 108 ILE A CA 1
ATOM 834 C C . ILE A 1 108 ? -12.289 -5.696 4.807 1.00 89.50 108 ILE A C 1
ATOM 836 O O . ILE A 1 108 ? -11.928 -5.463 3.656 1.00 89.50 108 ILE A O 1
ATOM 840 N N . TRP A 1 109 ? -11.431 -5.757 5.830 1.00 88.75 109 TRP A N 1
ATOM 841 C CA . TRP A 1 109 ? -9.987 -5.567 5.683 1.00 88.75 109 TRP A CA 1
ATOM 842 C C . TRP A 1 109 ? -9.418 -6.508 4.622 1.00 88.75 109 TRP A C 1
ATOM 844 O O . TRP A 1 109 ? -8.829 -6.045 3.645 1.00 88.75 109 TRP A O 1
ATOM 854 N N . LYS A 1 110 ? -9.702 -7.809 4.753 1.00 87.75 110 LYS A N 1
ATOM 855 C CA . LYS A 1 110 ? -9.249 -8.837 3.808 1.00 87.75 110 LYS A CA 1
ATOM 856 C C . LYS A 1 110 ? -9.776 -8.612 2.399 1.00 87.75 110 LYS A C 1
ATOM 858 O O . LYS A 1 110 ? -9.012 -8.738 1.446 1.00 87.75 110 LYS A O 1
ATOM 863 N N . LYS A 1 111 ? -11.057 -8.246 2.265 1.00 86.94 111 LYS A N 1
ATOM 864 C CA . LYS A 1 111 ? -11.669 -7.936 0.965 1.00 86.94 111 LYS A CA 1
ATOM 865 C C . LYS A 1 111 ? -10.903 -6.837 0.226 1.00 86.94 111 LYS A C 1
ATOM 867 O O . LYS A 1 111 ? -10.749 -6.935 -0.980 1.00 86.94 111 LYS A O 1
ATOM 872 N N . PHE A 1 112 ? -10.410 -5.829 0.942 1.00 85.44 112 PHE A N 1
ATOM 873 C CA . PHE A 1 112 ? -9.634 -4.727 0.369 1.00 85.44 112 PHE A CA 1
ATOM 874 C C . PHE A 1 112 ? -8.113 -4.942 0.438 1.00 85.44 112 PHE A C 1
ATOM 876 O O . PHE A 1 112 ? -7.349 -3.987 0.333 1.00 85.44 112 PHE A O 1
ATOM 883 N N . GLY A 1 113 ? -7.649 -6.179 0.636 1.00 81.06 113 GLY A N 1
ATOM 884 C CA . GLY A 1 113 ? -6.223 -6.513 0.615 1.00 81.06 113 GLY A CA 1
ATOM 885 C C . GLY A 1 113 ? -5.430 -6.104 1.862 1.00 81.06 113 GLY A C 1
ATOM 886 O O . GLY A 1 113 ? -4.204 -6.199 1.850 1.00 81.06 113 GLY A O 1
ATOM 887 N N . PHE A 1 114 ? -6.091 -5.679 2.943 1.00 85.00 114 PHE A N 1
ATOM 888 C CA . PHE A 1 114 ? -5.449 -5.437 4.236 1.00 85.00 114 PHE A CA 1
ATOM 889 C C . PHE A 1 114 ? -5.352 -6.728 5.050 1.00 85.00 114 PHE A C 1
ATOM 891 O O . PHE A 1 114 ? -6.276 -7.542 5.082 1.00 85.00 114 PHE A O 1
ATOM 898 N N . ARG A 1 115 ? -4.240 -6.877 5.773 1.00 80.81 115 ARG A N 1
ATOM 89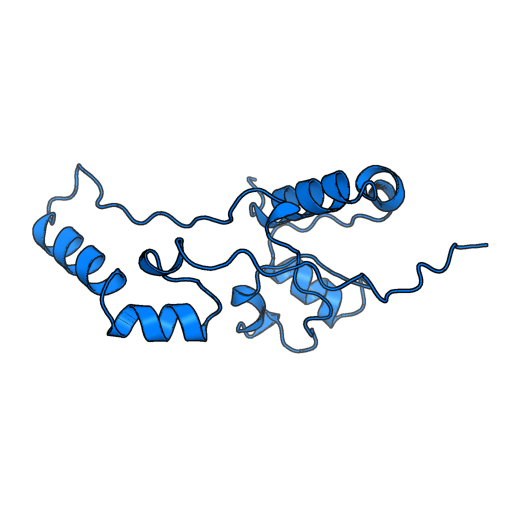9 C CA . ARG A 1 115 ? -4.073 -7.921 6.791 1.00 80.81 115 ARG A CA 1
ATOM 900 C C . ARG A 1 115 ? -4.630 -7.431 8.116 1.00 80.81 115 ARG A C 1
ATOM 902 O O . ARG A 1 115 ? -4.473 -6.257 8.459 1.00 80.81 115 ARG A O 1
ATOM 909 N N . THR A 1 116 ? -5.268 -8.317 8.870 1.00 73.88 116 THR A N 1
ATOM 910 C CA . THR A 1 116 ? -5.791 -7.937 10.186 1.00 73.88 116 THR A CA 1
ATOM 911 C C . THR A 1 116 ? -4.661 -7.831 11.212 1.00 73.88 116 THR A C 1
ATOM 913 O O . THR A 1 116 ? -3.633 -8.498 11.065 1.00 73.88 116 THR A O 1
ATOM 916 N N . PRO A 1 117 ? -4.833 -7.052 12.297 1.00 63.03 117 PRO A N 1
ATOM 917 C CA . PRO A 1 117 ? -3.852 -7.003 13.385 1.00 63.03 117 PRO A CA 1
ATOM 918 C C . PRO A 1 117 ? -3.497 -8.394 13.941 1.00 63.03 117 PRO A C 1
ATOM 920 O O . PRO A 1 117 ? -2.345 -8.644 14.287 1.00 63.03 117 PRO A O 1
ATOM 923 N N . SER A 1 118 ? -4.464 -9.319 13.947 1.00 55.88 118 SER A N 1
ATOM 924 C CA . SER A 1 118 ? -4.306 -10.713 14.381 1.00 55.88 118 SER A CA 1
ATOM 925 C C . SER A 1 118 ? -3.516 -11.610 13.415 1.00 55.88 118 SER A C 1
ATOM 927 O O . SER A 1 118 ? -3.025 -12.654 13.833 1.00 55.88 118 SER A O 1
ATOM 929 N N . GLU A 1 119 ? -3.342 -11.220 12.148 1.00 55.62 119 GLU A N 1
ATOM 930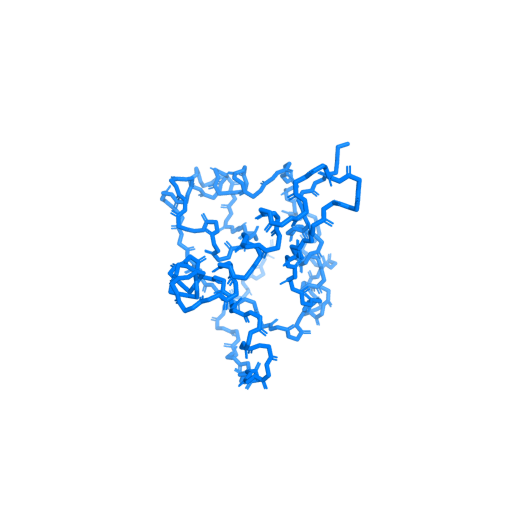 C CA . GLU A 1 119 ? -2.585 -11.984 11.139 1.00 55.62 119 GLU A CA 1
ATOM 931 C C . GLU A 1 119 ? -1.0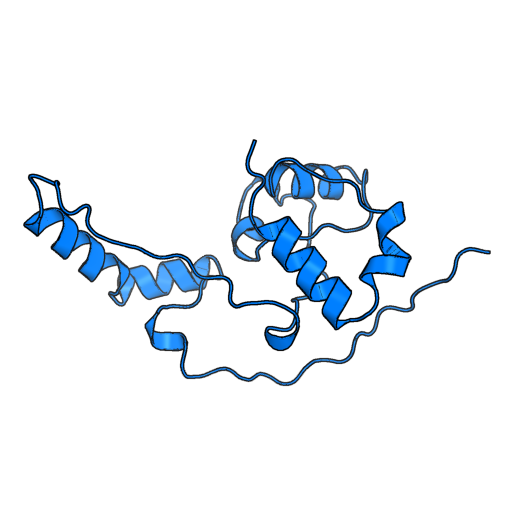88 -11.649 11.113 1.00 55.62 119 GLU A C 1
ATOM 933 O O . GLU A 1 119 ? -0.323 -12.305 10.402 1.00 55.62 119 GLU A O 1
ATOM 938 N N . LYS A 1 120 ? -0.629 -10.670 11.911 1.00 49.84 120 LYS A N 1
ATOM 939 C CA . LYS A 1 120 ? 0.796 -10.294 11.991 1.00 49.84 120 LYS A CA 1
ATOM 940 C C . LYS A 1 120 ? 1.726 -11.467 12.350 1.00 49.84 120 LYS A C 1
ATOM 942 O O . LYS A 1 120 ? 2.914 -11.374 12.054 1.00 49.84 120 LYS A O 1
ATOM 947 N N . ALA A 1 121 ? 1.204 -12.553 12.925 1.00 38.94 121 ALA A N 1
ATOM 948 C CA . ALA A 1 121 ? 1.987 -13.686 13.412 1.00 38.94 121 ALA A CA 1
ATOM 949 C C . ALA A 1 121 ? 2.314 -14.787 12.375 1.00 38.94 121 ALA A C 1
ATOM 951 O O . ALA A 1 121 ? 3.178 -15.607 12.664 1.00 38.94 121 ALA A O 1
ATOM 952 N N . ALA A 1 122 ? 1.664 -14.854 11.200 1.00 36.25 122 ALA A N 1
ATOM 953 C CA . ALA A 1 122 ? 1.561 -16.142 10.484 1.00 36.25 122 ALA A CA 1
ATOM 954 C C . ALA A 1 122 ? 2.207 -16.272 9.088 1.00 36.25 122 ALA A C 1
ATOM 956 O O . ALA A 1 122 ? 2.108 -17.345 8.503 1.00 36.25 122 ALA A O 1
ATOM 957 N N . THR A 1 123 ? 2.847 -15.255 8.502 1.00 36.03 123 THR A N 1
ATOM 958 C CA . THR A 1 123 ? 3.277 -15.370 7.089 1.00 36.03 123 THR A CA 1
ATOM 959 C C . THR A 1 123 ? 4.693 -14.854 6.838 1.00 36.03 123 THR A C 1
ATOM 961 O O . THR A 1 123 ? 4.878 -13.675 6.517 1.00 36.03 123 THR A O 1
ATOM 964 N N . ALA A 1 124 ? 5.665 -15.759 6.953 1.00 34.44 124 ALA A N 1
ATOM 965 C CA . ALA A 1 124 ? 6.819 -15.815 6.062 1.00 34.44 124 ALA A CA 1
ATOM 966 C C . ALA A 1 124 ? 6.397 -16.712 4.886 1.00 34.44 124 ALA A C 1
ATOM 968 O O . ALA A 1 124 ? 6.133 -17.894 5.086 1.00 34.44 124 ALA A O 1
ATOM 969 N N . VAL A 1 125 ? 6.204 -16.132 3.703 1.00 40.41 125 VAL A N 1
ATOM 970 C CA . VAL A 1 125 ? 5.906 -16.881 2.473 1.00 40.41 125 VAL A CA 1
ATOM 971 C C . VAL A 1 125 ? 7.136 -16.739 1.596 1.00 40.41 125 VAL A C 1
ATOM 973 O O . VAL A 1 125 ? 7.613 -15.623 1.415 1.00 40.41 125 VAL A O 1
ATOM 976 N N . GLU A 1 126 ? 7.663 -17.868 1.132 1.00 29.95 126 GLU A N 1
ATOM 977 C CA . GLU A 1 126 ? 8.903 -17.943 0.363 1.00 29.95 126 GLU A CA 1
ATOM 978 C C . GLU A 1 126 ? 8.833 -17.111 -0.931 1.00 29.95 126 GLU A C 1
ATOM 980 O O . GLU A 1 126 ? 7.783 -17.074 -1.587 1.00 29.95 126 GLU A O 1
ATOM 985 N N . PRO A 1 127 ? 9.936 -16.448 -1.321 1.00 38.75 127 PRO A N 1
ATOM 986 C CA . PRO A 1 127 ? 9.966 -15.603 -2.504 1.00 38.75 127 PRO A CA 1
ATOM 987 C C . PRO A 1 127 ? 9.764 -16.434 -3.775 1.00 38.75 127 PRO A C 1
ATOM 989 O O . PRO A 1 127 ? 10.481 -17.400 -4.041 1.00 38.75 127 PRO A O 1
ATOM 992 N N . THR A 1 128 ? 8.801 -16.025 -4.604 1.00 36.22 128 THR A N 1
ATOM 993 C CA . THR A 1 128 ? 8.685 -16.532 -5.976 1.00 36.22 128 THR A CA 1
ATOM 994 C C . THR A 1 128 ? 9.765 -15.853 -6.825 1.00 36.22 128 THR A C 1
ATOM 996 O O . THR A 1 128 ? 9.857 -14.626 -6.808 1.00 36.22 128 THR A O 1
ATOM 999 N N . PRO A 1 129 ? 10.608 -16.599 -7.559 1.00 35.22 129 PRO A N 1
ATOM 1000 C CA . PRO A 1 129 ? 11.678 -15.996 -8.341 1.00 35.22 129 PRO A CA 1
ATOM 1001 C C . PRO A 1 129 ? 11.117 -15.141 -9.484 1.00 35.22 129 PRO A C 1
ATOM 1003 O O . PRO A 1 129 ? 10.251 -15.579 -10.245 1.00 35.22 129 PRO A O 1
ATOM 1006 N N . PHE A 1 130 ? 11.664 -13.931 -9.609 1.00 41.97 130 PHE A N 1
ATOM 1007 C CA . PHE A 1 130 ? 11.368 -12.957 -10.656 1.00 41.97 130 PHE A CA 1
ATOM 1008 C C . PHE A 1 130 ? 11.527 -13.581 -12.055 1.00 41.97 130 PHE A C 1
ATOM 1010 O O . PHE A 1 130 ? 12.622 -13.987 -12.446 1.00 41.97 130 PHE A O 1
ATOM 1017 N N . LYS A 1 131 ? 10.433 -13.660 -12.826 1.00 42.69 131 LYS A N 1
ATOM 1018 C CA . LYS A 1 131 ? 10.418 -14.204 -14.204 1.00 42.69 131 LYS A CA 1
ATOM 1019 C C . LYS A 1 131 ? 10.470 -13.127 -15.298 1.00 42.69 131 LYS A C 1
ATOM 1021 O O . LYS A 1 131 ? 10.292 -13.440 -16.476 1.00 42.69 131 LYS A O 1
ATOM 1026 N N . GLY A 1 132 ? 10.710 -11.866 -14.941 1.00 39.22 132 GLY A N 1
ATOM 1027 C CA . GLY A 1 132 ? 10.865 -10.785 -15.912 1.00 39.22 132 GLY A CA 1
ATOM 1028 C C . GLY A 1 132 ? 12.235 -10.837 -16.588 1.00 39.22 132 GLY A C 1
ATOM 1029 O O . GLY A 1 132 ? 13.262 -10.707 -15.930 1.00 39.22 132 GLY A O 1
ATOM 1030 N N . LYS A 1 133 ? 12.287 -10.992 -17.916 1.00 37.81 133 LYS A N 1
ATOM 1031 C CA . LYS A 1 133 ? 13.516 -10.687 -18.662 1.00 37.81 133 LYS A CA 1
ATOM 1032 C C . LYS A 1 133 ? 13.698 -9.171 -18.661 1.00 37.81 133 LYS A C 1
ATOM 1034 O O . LYS A 1 133 ? 12.946 -8.466 -19.327 1.00 37.81 133 LYS A O 1
ATOM 1039 N N . VAL A 1 134 ? 14.695 -8.675 -17.933 1.00 46.38 134 VAL A N 1
ATOM 1040 C CA . VAL A 1 134 ? 15.166 -7.297 -18.100 1.00 46.38 134 VAL A CA 1
ATOM 1041 C C . VAL A 1 134 ? 15.860 -7.234 -19.459 1.00 46.38 134 VAL A C 1
ATOM 1043 O O . VAL A 1 134 ? 16.984 -7.706 -19.611 1.00 46.38 134 VAL A O 1
ATOM 1046 N N . SER A 1 135 ? 15.165 -6.723 -20.475 1.00 37.50 135 SER A N 1
ATOM 1047 C CA . SER A 1 135 ? 15.802 -6.389 -21.748 1.00 37.50 135 SER A CA 1
ATOM 1048 C C . SER A 1 135 ? 16.649 -5.140 -21.530 1.00 37.50 135 SER A C 1
ATOM 1050 O O . SER A 1 135 ? 16.116 -4.078 -21.205 1.00 37.50 135 SER A O 1
ATOM 1052 N N . ALA A 1 136 ? 17.965 -5.267 -21.678 1.00 31.09 136 ALA A N 1
ATOM 1053 C CA . ALA A 1 136 ? 18.854 -4.115 -21.731 1.00 31.09 136 ALA A CA 1
ATOM 1054 C C . ALA A 1 136 ? 18.526 -3.275 -22.984 1.00 31.09 136 ALA A C 1
ATOM 1056 O O . ALA A 1 136 ? 18.241 -3.858 -24.034 1.00 31.09 136 ALA A O 1
ATOM 1057 N N . PRO A 1 137 ? 18.523 -1.934 -22.902 1.00 45.09 137 PRO A N 1
ATOM 1058 C CA . PRO A 1 137 ? 18.524 -1.105 -24.100 1.00 45.09 137 PRO A CA 1
ATOM 1059 C C . PRO A 1 137 ? 19.892 -1.203 -24.796 1.00 45.09 137 PRO A C 1
ATOM 1061 O O . PRO A 1 137 ? 20.922 -1.179 -24.121 1.00 45.09 137 PRO A O 1
ATOM 1064 N N . ASN A 1 138 ? 19.862 -1.344 -26.126 1.00 39.84 138 ASN A N 1
ATOM 1065 C CA . ASN A 1 138 ? 21.017 -1.177 -27.019 1.00 39.84 138 ASN A CA 1
ATOM 1066 C C . ASN A 1 138 ? 21.568 0.250 -26.968 1.00 39.84 138 ASN A C 1
ATOM 1068 O O . ASN A 1 138 ? 20.748 1.182 -26.792 1.00 39.84 138 ASN A O 1
#

Foldseek 3Di:
DDADCQVVQVLLLCVLVVNCVVCVVVDDDDRYQLVQLQCCQVVVDVDGGHDLLCCPDPSNVNPDDPDDRQPVSGPDDDDDQDDDPPDPPVVVSVVVVVVCLDPVVCVVCVVSPHHHPVCPPPDPDDDDDDPDDPDDDD

Sequence (138 aa):
PRTVPAGEYAIESLSHLQLNETLKAKFILAKDVRQVLSYVARGEVEAGFVYKSDMESAAAKGAKIIEDIPRENHKPIEYFLSAIAGSKQQDKAKKLLSYFEGPKAAVIWKKFGFRTPSEKAATAVEPTPFKGKVSAPN

Secondary structure (DSSP, 8-state):
----THHHHHHHHHHHTT-HHHHGGG----SSHHHHHHHHHTTSSS-----GGGGGSGGGTT-----PPPGGGS----------TT-TTHHHHHHHHHHHHSHHHHHHHHHTTPPPGGGGGS---PPPPP--------